Protein AF-A0A962H2U2-F1 (afdb_monomer)

Foldseek 3Di:
DVVVVCLVVVQVVVVVVLVVQLVCLVPAVDNVHPDDDVNLVVVLVVPVCVVVSVDDCPPRVSVVSSNVVVCPDPPRDDDDD

Secondary structure (DSSP, 8-state):
-GGGGGHHHHHHHHHHHHHHHHHHHTT-SBTTBSS--HHHHHHHHHHTTGGGGT---TT-HHHHHHHHHHHTSTT--PPP-

Radius of gyration: 13.62 Å; Cα contacts (8 Å, |Δi|>4): 56; chains: 1; bounding box: 35×22×40 Å

pLDDT: mean 92.37, std 9.19, range [53.56, 98.56]

Sequence (81 aa):
HERRNDLPRLQARGHEALAVMERQLATTPYLAGERFSIADIALYAYTHAAGDGGIELSGYPHLQRWLDRVAAQPGHVPMAV

Nearest PDB structures (foldseek):
  3m3m-assembly1_A  TM=9.474E-01  e=1.022E-06  Pseudomonas protegens Pf-5
  3m8n-assembly2_D  TM=9.212E-01  e=2.113E-04  Rhodopseudomonas palustris
  5hfk-assembly1_B  TM=9.610E-01  e=6.138E-04  Escherichia coli K-12
  2dsa-assembly2_C  TM=9.357E-01  e=1.014E-03  Paraburkholderia xenovorans LB400
  4kgi-assembly1_B  TM=9.184E-01  e=4.865E-03  Shigella flexneri 2a str. 2457T

Structure (mmCIF, N/CA/C/O backbone):
data_AF-A0A962H2U2-F1
#
_entry.id   AF-A0A962H2U2-F1
#
loop_
_atom_site.group_PDB
_atom_site.id
_atom_site.type_symbol
_atom_site.label_atom_id
_atom_site.label_alt_id
_atom_site.label_comp_id
_atom_site.label_asym_id
_atom_site.label_entity_id
_atom_site.label_seq_id
_atom_site.pdbx_PDB_ins_code
_atom_site.Cartn_x
_atom_site.Cartn_y
_atom_site.Cartn_z
_atom_site.occupancy
_atom_site.B_iso_or_equiv
_atom_site.auth_seq_id
_atom_site.auth_comp_id
_atom_site.auth_asym_id
_atom_site.auth_atom_id
_atom_site.pdbx_PDB_model_num
ATOM 1 N N . HIS A 1 1 ? 15.275 5.743 -26.208 1.00 61.00 1 HIS A N 1
ATOM 2 C CA . HIS A 1 1 ? 14.711 6.899 -25.483 1.00 61.00 1 HIS A CA 1
ATOM 3 C C . HIS A 1 1 ? 15.354 6.928 -24.106 1.00 61.00 1 HIS A C 1
ATOM 5 O O . HIS A 1 1 ? 15.219 5.939 -23.396 1.00 61.00 1 HIS A O 1
ATOM 11 N N . GLU A 1 2 ? 16.073 7.992 -23.749 1.00 65.75 2 GLU A N 1
ATOM 12 C CA . GLU A 1 2 ? 16.902 8.062 -22.526 1.00 65.75 2 GLU A CA 1
ATOM 13 C C . GLU A 1 2 ? 16.135 7.714 -21.238 1.00 65.75 2 GLU A C 1
ATOM 15 O O . GLU A 1 2 ? 16.648 6.976 -20.407 1.00 65.75 2 GLU A O 1
ATOM 20 N N . ARG A 1 3 ? 14.851 8.096 -21.143 1.00 70.94 3 ARG A N 1
ATOM 21 C CA . ARG A 1 3 ? 13.963 7.772 -20.006 1.00 70.94 3 ARG A CA 1
ATOM 22 C C . ARG A 1 3 ? 13.781 6.274 -19.723 1.00 70.94 3 ARG A C 1
ATOM 24 O O . ARG A 1 3 ? 13.437 5.911 -18.608 1.00 70.94 3 ARG A O 1
ATOM 31 N N . ARG A 1 4 ? 13.992 5.388 -20.705 1.00 71.31 4 ARG A N 1
ATOM 32 C CA . ARG A 1 4 ? 13.871 3.933 -20.489 1.00 71.31 4 ARG A CA 1
ATOM 33 C C . ARG A 1 4 ? 15.036 3.373 -19.666 1.00 71.31 4 ARG A C 1
ATOM 35 O O . ARG A 1 4 ? 14.854 2.375 -18.980 1.00 71.31 4 ARG A O 1
ATOM 42 N N . ASN A 1 5 ? 16.195 4.034 -19.688 1.00 85.38 5 ASN A N 1
ATOM 43 C CA . ASN A 1 5 ? 17.367 3.611 -18.919 1.00 85.38 5 ASN A CA 1
ATOM 44 C C . ASN A 1 5 ? 17.208 3.892 -17.414 1.00 85.38 5 ASN A C 1
ATOM 46 O O . ASN A 1 5 ? 17.905 3.287 -16.608 1.00 85.38 5 ASN A O 1
ATOM 50 N N . ASP A 1 6 ? 16.274 4.767 -17.029 1.00 87.75 6 ASP A N 1
ATOM 51 C CA . ASP A 1 6 ? 15.966 5.060 -15.627 1.00 87.75 6 ASP A CA 1
ATOM 52 C C . ASP A 1 6 ? 15.121 3.978 -14.946 1.00 87.75 6 ASP A C 1
ATOM 54 O O . ASP A 1 6 ? 15.057 3.951 -13.716 1.00 87.75 6 ASP A O 1
ATOM 58 N N . LEU A 1 7 ? 14.474 3.090 -15.711 1.00 87.12 7 LEU A N 1
ATOM 59 C CA . LEU A 1 7 ? 13.502 2.131 -15.180 1.00 87.12 7 LEU A CA 1
ATOM 60 C C . LEU A 1 7 ? 14.051 1.292 -14.008 1.00 87.12 7 LE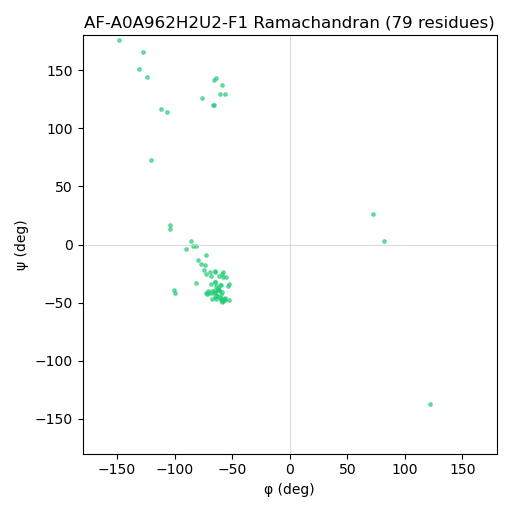U A C 1
ATOM 62 O O . LEU A 1 7 ? 13.395 1.281 -12.967 1.00 87.12 7 LEU A O 1
ATOM 66 N N . PRO A 1 8 ? 15.258 0.690 -14.079 1.00 90.25 8 PRO A N 1
ATOM 67 C CA . PRO A 1 8 ? 15.794 -0.081 -12.955 1.00 90.25 8 PRO A CA 1
ATOM 68 C C . PRO A 1 8 ? 15.985 0.763 -11.687 1.00 90.25 8 PRO A C 1
ATOM 70 O O . PRO A 1 8 ? 15.689 0.320 -10.580 1.00 90.25 8 PRO A O 1
ATOM 73 N N . ARG A 1 9 ? 16.437 2.015 -11.837 1.00 92.19 9 ARG A N 1
ATOM 74 C CA . ARG A 1 9 ? 16.621 2.952 -10.717 1.00 92.19 9 ARG A CA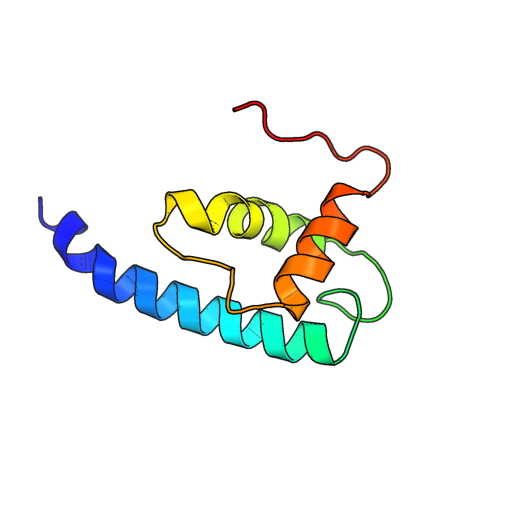 1
ATOM 75 C C . ARG A 1 9 ? 15.282 3.348 -10.095 1.00 92.19 9 ARG A C 1
ATOM 77 O O . ARG A 1 9 ? 15.191 3.486 -8.876 1.00 92.19 9 ARG A O 1
ATOM 84 N N . LEU A 1 10 ? 14.258 3.564 -10.918 1.00 92.31 10 LEU A N 1
ATOM 85 C CA . LEU A 1 10 ? 12.909 3.893 -10.455 1.00 92.31 10 LEU A CA 1
ATOM 86 C C . LEU A 1 10 ? 12.267 2.708 -9.726 1.00 92.31 10 LEU A C 1
ATOM 88 O O . LEU A 1 10 ? 11.691 2.909 -8.660 1.00 92.31 10 LEU A O 1
ATOM 92 N N . GLN A 1 11 ? 12.438 1.487 -10.237 1.00 92.75 11 GLN A N 1
ATOM 93 C CA . GLN A 1 11 ? 11.974 0.267 -9.574 1.00 92.75 11 GLN A CA 1
ATOM 94 C C . GLN A 1 11 ? 12.671 0.048 -8.228 1.00 92.75 11 GLN A C 1
ATOM 96 O O . GLN A 1 11 ? 11.993 -0.201 -7.235 1.00 92.75 11 GLN A O 1
ATOM 101 N N . ALA A 1 12 ? 13.995 0.229 -8.156 1.00 93.31 12 ALA A N 1
ATOM 102 C CA . ALA A 1 12 ? 14.734 0.141 -6.894 1.00 93.31 12 ALA A CA 1
ATOM 103 C C . ALA A 1 12 ? 14.187 1.122 -5.841 1.00 93.31 12 ALA A C 1
ATOM 105 O O . ALA A 1 12 ? 13.881 0.721 -4.720 1.00 93.31 12 ALA A O 1
ATOM 106 N N . ARG A 1 13 ? 13.955 2.385 -6.224 1.00 94.56 13 ARG A N 1
ATOM 107 C CA . ARG A 1 13 ? 13.324 3.379 -5.337 1.00 94.56 13 ARG A CA 1
ATOM 108 C C . ARG A 1 13 ? 11.887 3.022 -4.959 1.00 94.56 13 ARG A C 1
ATOM 110 O O . ARG A 1 13 ? 11.470 3.289 -3.836 1.00 94.56 13 ARG A O 1
ATOM 117 N N . GLY A 1 14 ? 11.133 2.421 -5.877 1.00 94.88 14 GLY A N 1
ATOM 118 C CA . GLY A 1 14 ? 9.803 1.887 -5.594 1.00 94.88 14 GLY A CA 1
ATOM 119 C C . GLY A 1 14 ? 9.854 0.828 -4.493 1.00 94.88 14 GLY A C 1
ATOM 120 O O . GLY A 1 14 ? 9.147 0.948 -3.497 1.00 94.88 14 GLY A O 1
ATOM 121 N N . HIS A 1 15 ? 10.756 -0.148 -4.609 1.00 96.44 15 HIS A N 1
ATOM 122 C CA . HIS A 1 15 ? 10.965 -1.167 -3.578 1.00 96.44 15 HIS A CA 1
ATOM 123 C C . HIS A 1 15 ? 11.411 -0.581 -2.233 1.00 96.44 15 HIS A C 1
ATOM 125 O O . HIS A 1 15 ? 10.936 -1.038 -1.193 1.00 96.44 15 HIS A O 1
ATOM 131 N N . GLU A 1 16 ? 12.276 0.438 -2.227 1.00 96.94 16 GLU A N 1
ATOM 132 C CA . GLU A 1 16 ? 12.671 1.150 -1.002 1.00 96.94 16 GLU A CA 1
ATOM 133 C C . GLU A 1 16 ? 11.460 1.789 -0.304 1.00 96.94 16 GLU A C 1
ATOM 135 O O . GLU A 1 16 ? 11.288 1.634 0.908 1.00 96.94 16 GLU A O 1
ATOM 140 N N . ALA A 1 17 ? 10.588 2.460 -1.062 1.00 96.62 17 ALA A N 1
ATOM 141 C CA . ALA A 1 17 ? 9.373 3.069 -0.527 1.00 96.62 17 ALA A CA 1
ATOM 142 C C . ALA A 1 17 ? 8.386 2.014 0.005 1.00 96.62 17 ALA A C 1
ATOM 144 O O . ALA A 1 17 ? 7.891 2.142 1.128 1.00 96.62 17 ALA A O 1
ATOM 145 N N . LEU A 1 18 ? 8.154 0.934 -0.748 1.00 97.19 18 LEU A N 1
ATOM 146 C CA . LEU A 1 18 ? 7.289 -0.170 -0.317 1.00 97.19 18 LEU A CA 1
ATOM 147 C C . LEU A 1 18 ? 7.831 -0.852 0.942 1.00 97.19 18 LEU A C 1
ATOM 149 O O . LEU A 1 18 ? 7.061 -1.178 1.840 1.00 97.19 18 LEU A O 1
ATOM 153 N N . ALA A 1 19 ? 9.153 -0.993 1.071 1.00 97.56 19 ALA A N 1
ATOM 154 C CA . ALA A 1 19 ? 9.771 -1.533 2.278 1.00 97.56 19 ALA A CA 1
ATOM 155 C C . ALA A 1 19 ? 9.556 -0.632 3.506 1.00 97.56 19 ALA A C 1
ATOM 157 O O . ALA A 1 19 ? 9.461 -1.134 4.625 1.00 97.56 19 ALA A O 1
ATOM 158 N N . VAL A 1 20 ? 9.483 0.693 3.336 1.00 98.06 20 VAL A N 1
ATOM 159 C CA . VAL A 1 20 ? 9.115 1.614 4.427 1.00 98.06 20 VAL A CA 1
ATOM 160 C C . VAL A 1 20 ? 7.657 1.404 4.833 1.00 98.06 20 VAL A C 1
ATOM 162 O O . VAL A 1 20 ? 7.379 1.262 6.025 1.00 98.06 20 VAL A O 1
ATOM 165 N N . MET A 1 21 ? 6.748 1.335 3.858 1.00 98.19 21 MET A N 1
ATOM 166 C CA . MET A 1 21 ? 5.323 1.092 4.109 1.00 98.19 21 MET A CA 1
ATOM 167 C C . MET A 1 21 ? 5.094 -0.251 4.806 1.00 98.19 21 MET A C 1
ATOM 169 O O . MET A 1 21 ? 4.386 -0.301 5.805 1.00 98.19 21 MET A O 1
ATOM 173 N N . GLU A 1 22 ? 5.744 -1.317 4.340 1.00 98.44 22 GLU A N 1
ATOM 174 C CA . GLU A 1 22 ? 5.645 -2.661 4.915 1.00 98.44 22 GLU A CA 1
ATOM 175 C C . GLU A 1 22 ? 6.016 -2.680 6.402 1.00 98.44 22 GLU A C 1
ATOM 177 O O . GLU A 1 22 ? 5.280 -3.231 7.219 1.00 98.44 22 GLU A O 1
ATOM 182 N N . ARG A 1 23 ? 7.119 -2.018 6.784 1.00 98.44 23 ARG A N 1
ATOM 183 C CA . ARG A 1 23 ? 7.527 -1.921 8.197 1.00 98.44 23 ARG A CA 1
ATOM 184 C C . ARG A 1 23 ? 6.520 -1.140 9.038 1.00 98.44 23 ARG A C 1
ATOM 186 O O . ARG A 1 23 ? 6.242 -1.533 10.169 1.00 98.44 23 ARG A O 1
ATOM 193 N N . GLN A 1 24 ? 5.973 -0.048 8.504 1.00 98.38 24 GLN A N 1
ATOM 194 C CA . GLN A 1 24 ? 4.950 0.724 9.210 1.00 98.38 24 GLN A CA 1
ATOM 195 C C . GLN A 1 24 ? 3.681 -0.113 9.421 1.00 98.38 24 GLN A C 1
ATOM 197 O O . GLN A 1 24 ? 3.165 -0.197 10.535 1.00 98.38 24 GLN A O 1
ATOM 202 N N . LEU A 1 25 ? 3.223 -0.795 8.371 1.00 98.56 25 LEU A N 1
ATOM 203 C CA . LEU A 1 25 ? 2.021 -1.635 8.368 1.00 98.56 25 LEU A CA 1
ATOM 204 C C . LEU A 1 25 ? 2.194 -2.957 9.139 1.00 98.56 25 LEU A C 1
ATOM 206 O O . LEU A 1 25 ? 1.226 -3.682 9.390 1.00 98.56 25 LEU A O 1
ATOM 210 N N . ALA A 1 26 ? 3.421 -3.276 9.551 1.00 98.50 26 ALA A N 1
ATOM 211 C CA . ALA A 1 26 ? 3.693 -4.296 10.556 1.00 98.50 26 ALA A CA 1
ATOM 212 C C . ALA A 1 26 ? 3.364 -3.855 11.981 1.00 98.50 26 ALA A C 1
ATOM 214 O O . ALA A 1 26 ? 3.109 -4.703 12.832 1.00 98.50 26 ALA A O 1
ATOM 215 N N . THR A 1 27 ? 3.321 -2.547 12.222 1.00 98.38 27 THR A N 1
ATOM 216 C CA . THR A 1 27 ? 3.074 -1.974 13.547 1.00 98.38 27 THR A CA 1
ATOM 217 C C . THR A 1 27 ? 1.624 -1.528 13.702 1.00 98.38 27 THR A C 1
ATOM 219 O O . THR A 1 27 ? 1.026 -1.764 14.747 1.00 98.38 27 THR A O 1
ATOM 222 N N . THR A 1 28 ? 1.047 -0.900 12.673 1.00 98.38 28 THR A N 1
ATOM 223 C CA . THR A 1 28 ? -0.300 -0.309 12.729 1.00 98.38 28 THR A CA 1
ATOM 224 C C . THR A 1 28 ? -1.158 -0.728 11.534 1.00 98.38 28 THR A C 1
ATOM 226 O O . THR A 1 28 ? -0.626 -0.978 10.451 1.00 98.38 28 THR A O 1
ATOM 229 N N . PRO A 1 29 ? -2.496 -0.799 11.676 1.00 97.75 29 PRO A N 1
ATOM 230 C CA . PRO A 1 29 ? -3.371 -1.222 10.581 1.00 97.75 29 PRO A CA 1
ATOM 231 C C . PRO A 1 29 ? -3.452 -0.212 9.422 1.00 97.75 29 PRO A C 1
ATOM 233 O O . PRO A 1 29 ? -3.783 -0.606 8.301 1.00 97.75 29 PRO A O 1
ATOM 236 N N . TYR A 1 30 ? -3.165 1.064 9.673 1.00 98.50 30 TYR A N 1
ATOM 237 C CA . TYR A 1 30 ? -3.124 2.126 8.670 1.00 98.50 30 TYR A CA 1
ATOM 238 C C . TYR A 1 30 ? -1.793 2.876 8.737 1.00 98.50 30 TYR A C 1
ATOM 240 O O . TYR A 1 30 ? -1.040 2.759 9.711 1.00 98.50 30 TYR A O 1
ATOM 248 N N . LEU A 1 31 ? -1.497 3.670 7.711 1.00 98.12 31 LEU A N 1
ATOM 249 C CA . LEU A 1 31 ? -0.195 4.333 7.565 1.00 98.12 31 LEU A CA 1
ATOM 250 C C . LEU A 1 31 ? 0.054 5.423 8.616 1.00 98.12 31 LEU A C 1
ATOM 252 O O . LEU A 1 31 ? 1.201 5.680 8.970 1.00 98.12 31 LEU A O 1
ATOM 256 N N . ALA A 1 32 ? -1.013 6.033 9.137 1.00 97.94 32 ALA A N 1
ATOM 257 C CA . ALA A 1 32 ? -0.957 7.060 10.179 1.00 97.94 32 ALA A CA 1
ATOM 258 C C . ALA A 1 32 ? -1.371 6.545 11.575 1.00 97.94 32 ALA A C 1
ATOM 260 O O . ALA A 1 32 ? -1.629 7.348 12.474 1.00 97.94 32 ALA A O 1
ATOM 261 N N . GLY A 1 33 ? -1.461 5.223 11.768 1.00 97.38 33 GLY A N 1
ATOM 262 C CA . GLY A 1 33 ? -1.793 4.602 13.052 1.00 97.38 33 GLY A CA 1
ATOM 263 C C . GLY A 1 33 ? -3.0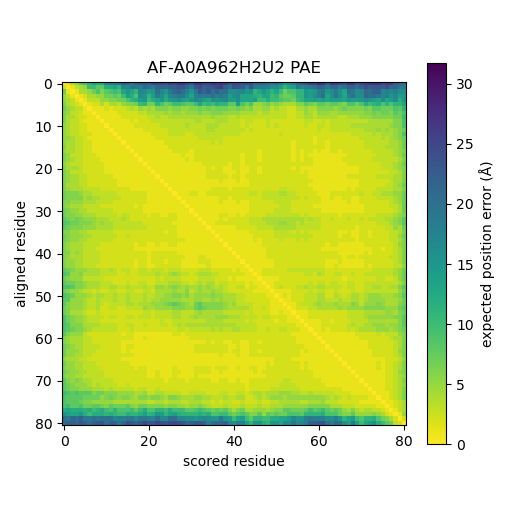37 3.713 13.008 1.00 97.38 33 GLY A C 1
ATOM 264 O O . GLY A 1 33 ? -3.226 2.923 12.088 1.00 97.38 33 GLY A O 1
ATOM 265 N N . GLU A 1 34 ? -3.888 3.829 14.028 1.00 97.94 34 GLU A N 1
ATOM 266 C CA . GLU A 1 34 ? -5.038 2.932 14.237 1.00 97.94 34 GLU A CA 1
ATOM 267 C C . GLU A 1 34 ? -6.263 3.247 13.368 1.00 97.94 34 GLU A C 1
ATOM 269 O O . GLU A 1 34 ? -7.192 2.444 13.282 1.00 97.94 34 GLU A O 1
ATOM 274 N N . ARG A 1 35 ? -6.308 4.421 12.728 1.00 97.88 35 ARG A N 1
ATOM 275 C CA . ARG A 1 35 ? -7.482 4.884 11.973 1.00 97.88 35 ARG A CA 1
ATOM 276 C C . ARG A 1 35 ? -7.139 5.216 10.530 1.00 97.88 35 ARG A C 1
ATOM 278 O O . ARG A 1 35 ? -6.084 5.780 10.258 1.00 97.88 35 ARG A O 1
ATOM 285 N N . PHE A 1 36 ? -8.092 4.923 9.647 1.00 97.88 36 PHE A N 1
ATOM 286 C CA . PHE A 1 36 ? -8.048 5.303 8.241 1.00 97.88 36 PHE A CA 1
ATOM 287 C C . PHE A 1 36 ? -7.945 6.823 8.096 1.00 97.88 36 PHE A C 1
ATOM 289 O O . PHE A 1 36 ? -8.609 7.576 8.819 1.00 97.88 36 PHE A O 1
ATOM 296 N N . SER A 1 37 ? -7.098 7.274 7.175 1.00 97.81 37 SER A N 1
ATOM 297 C CA . SER A 1 37 ? -6.772 8.687 7.013 1.00 97.81 37 SER A CA 1
ATOM 298 C C . SER A 1 37 ? -6.472 9.050 5.558 1.00 97.81 37 SER A C 1
ATOM 300 O O . SER A 1 37 ? -6.380 8.197 4.677 1.00 97.81 37 SER A O 1
ATOM 302 N N . ILE A 1 38 ? -6.237 10.341 5.312 1.00 97.44 38 ILE A N 1
ATOM 303 C CA . ILE A 1 38 ? -5.776 10.821 4.005 1.00 97.44 38 ILE A CA 1
ATOM 304 C C . ILE A 1 38 ? -4.442 10.191 3.572 1.00 97.44 38 ILE A C 1
ATOM 306 O O . ILE A 1 38 ? -4.203 10.072 2.374 1.00 97.44 38 ILE A O 1
ATOM 310 N N . ALA A 1 39 ? -3.596 9.744 4.510 1.00 97.62 39 ALA A N 1
ATOM 311 C CA . ALA A 1 39 ? -2.353 9.053 4.170 1.00 97.62 39 ALA A CA 1
ATOM 312 C C . ALA A 1 39 ? -2.629 7.745 3.415 1.00 97.62 39 ALA A C 1
ATOM 314 O O . ALA A 1 39 ? -1.937 7.429 2.448 1.00 97.62 39 ALA A O 1
ATOM 315 N N . ASP A 1 40 ? -3.676 7.022 3.818 1.00 98.06 40 ASP A N 1
ATOM 316 C CA . ASP A 1 40 ? -4.069 5.766 3.193 1.00 98.06 40 ASP A CA 1
ATOM 317 C C . ASP A 1 40 ? -4.674 5.992 1.811 1.00 98.06 40 ASP A C 1
ATOM 319 O O . ASP A 1 40 ? -4.299 5.309 0.866 1.00 98.06 40 ASP A O 1
ATOM 323 N N . ILE A 1 41 ? -5.530 7.005 1.666 1.00 96.00 41 ILE A N 1
ATOM 324 C CA . ILE A 1 41 ? -6.104 7.389 0.368 1.00 96.00 41 ILE A CA 1
ATOM 325 C C . ILE A 1 41 ? -4.993 7.781 -0.617 1.00 96.00 41 ILE A C 1
ATOM 327 O O . ILE A 1 41 ? -4.967 7.304 -1.752 1.00 96.00 41 ILE A O 1
ATOM 331 N N . ALA A 1 42 ? -4.060 8.631 -0.179 1.00 96.25 42 ALA A N 1
ATOM 332 C CA . ALA A 1 42 ? -2.994 9.153 -1.027 1.00 96.25 42 ALA A CA 1
ATOM 333 C C . ALA A 1 42 ? -2.037 8.056 -1.511 1.00 96.25 42 ALA A C 1
ATOM 335 O O . ALA A 1 42 ? -1.642 8.059 -2.677 1.00 96.25 42 ALA A O 1
ATOM 336 N N . LEU A 1 43 ? -1.667 7.120 -0.631 1.00 96.88 43 LEU A N 1
ATOM 337 C CA . LEU A 1 43 ? -0.744 6.044 -0.988 1.00 96.88 43 LEU A CA 1
ATOM 338 C C . LEU A 1 43 ? -1.447 4.892 -1.716 1.00 96.88 43 LEU A C 1
ATOM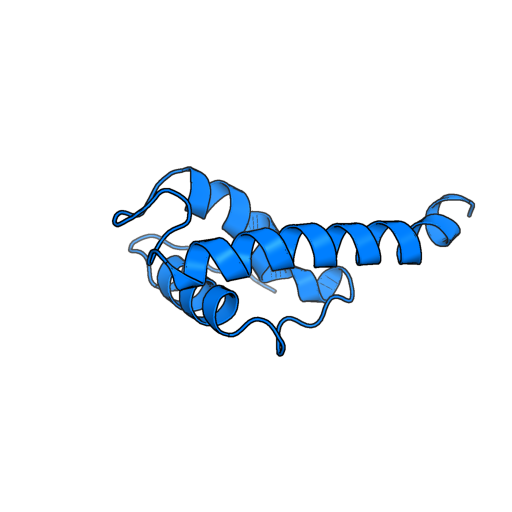 340 O O . LEU A 1 43 ? -0.864 4.327 -2.639 1.00 96.88 43 LEU A O 1
ATOM 344 N N . TYR A 1 44 ? -2.713 4.591 -1.407 1.00 96.31 44 TYR A N 1
ATOM 345 C CA . TYR A 1 44 ? -3.461 3.527 -2.090 1.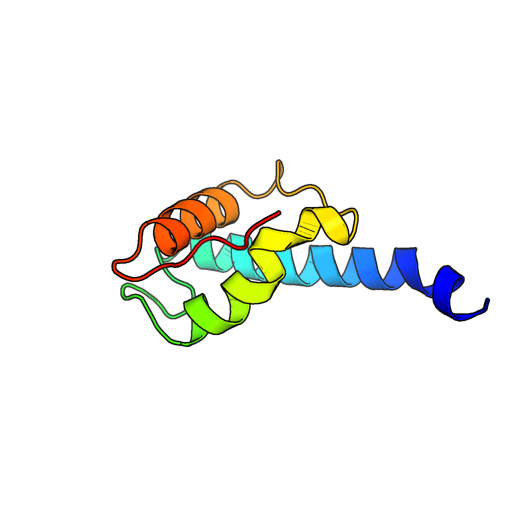00 96.31 44 TYR A CA 1
ATOM 346 C C . TYR A 1 44 ? -3.569 3.774 -3.598 1.00 96.31 44 TYR A C 1
ATOM 348 O O . TYR A 1 44 ? -3.354 2.854 -4.390 1.00 96.31 44 TYR A O 1
ATOM 356 N N . ALA A 1 45 ? -3.810 5.027 -4.001 1.00 90.94 45 ALA A N 1
ATOM 357 C CA . ALA A 1 45 ? -3.983 5.419 -5.401 1.00 90.94 45 ALA A CA 1
ATOM 358 C C . ALA A 1 45 ? -2.836 4.964 -6.323 1.00 90.94 45 ALA A C 1
ATOM 360 O O . ALA A 1 45 ? -3.091 4.608 -7.467 1.00 90.94 45 ALA A O 1
ATOM 361 N N . TYR A 1 46 ? -1.597 4.917 -5.825 1.00 90.50 46 TYR A N 1
ATOM 362 C CA . TYR A 1 46 ? -0.442 4.452 -6.600 1.00 90.50 46 TYR A CA 1
ATOM 363 C C . TYR A 1 46 ? -0.048 3.018 -6.264 1.00 90.50 46 TYR A C 1
ATOM 365 O O . TYR A 1 46 ? 0.321 2.250 -7.150 1.00 90.50 46 TYR A O 1
ATOM 373 N N . THR A 1 47 ? -0.120 2.640 -4.988 1.00 91.88 47 THR A N 1
ATOM 374 C CA . THR A 1 47 ? 0.363 1.334 -4.540 1.00 91.88 47 THR A CA 1
ATOM 375 C C . THR A 1 47 ? -0.495 0.185 -5.069 1.00 91.88 47 THR A C 1
ATOM 377 O O . THR A 1 47 ? 0.063 -0.859 -5.396 1.00 91.88 47 THR A O 1
ATOM 380 N N . HIS A 1 48 ? -1.814 0.363 -5.225 1.00 89.25 48 HIS A N 1
ATOM 381 C CA . HIS A 1 48 ? -2.676 -0.696 -5.772 1.00 89.25 48 HIS A CA 1
ATOM 382 C C . HIS A 1 48 ? -2.350 -1.044 -7.240 1.00 89.25 48 HIS A C 1
ATOM 384 O O . HIS A 1 48 ? -2.614 -2.161 -7.670 1.00 89.25 48 HIS A O 1
ATOM 390 N N . ALA A 1 49 ? -1.728 -0.117 -7.977 1.00 89.31 49 ALA A N 1
ATOM 391 C CA . ALA A 1 49 ? -1.315 -0.275 -9.372 1.00 89.31 49 ALA A CA 1
ATOM 392 C C . ALA A 1 49 ? 0.205 -0.504 -9.526 1.00 89.31 49 ALA A C 1
ATOM 394 O O . ALA A 1 49 ? 0.757 -0.345 -10.612 1.00 89.31 49 ALA A O 1
ATOM 395 N N . ALA A 1 50 ? 0.922 -0.881 -8.457 1.00 90.50 50 ALA A N 1
ATOM 396 C CA . ALA A 1 50 ? 2.378 -1.085 -8.512 1.00 90.50 50 ALA A CA 1
ATOM 397 C C . ALA A 1 50 ? 2.814 -2.139 -9.554 1.00 90.50 50 ALA A C 1
ATOM 399 O O . ALA A 1 50 ? 3.906 -2.029 -10.121 1.00 90.50 50 ALA A O 1
ATOM 400 N N . GLY A 1 51 ? 1.943 -3.112 -9.851 1.00 87.50 51 GLY A N 1
ATOM 401 C CA . GLY A 1 51 ? 2.151 -4.113 -10.899 1.00 87.50 51 GLY A CA 1
ATOM 402 C C . GLY A 1 51 ? 2.316 -3.505 -12.296 1.00 87.50 51 GLY A C 1
ATOM 403 O O . GLY A 1 51 ? 3.173 -3.958 -13.053 1.00 87.50 51 GLY A O 1
ATOM 404 N N . ASP A 1 52 ? 1.619 -2.406 -12.605 1.00 87.50 52 ASP A N 1
ATOM 405 C CA . ASP A 1 52 ? 1.767 -1.687 -13.882 1.00 87.50 52 ASP A CA 1
ATOM 406 C C . ASP A 1 52 ? 3.170 -1.065 -14.029 1.00 87.50 52 ASP A C 1
ATOM 408 O O . ASP A 1 52 ? 3.666 -0.851 -15.136 1.00 87.50 52 ASP A O 1
ATOM 412 N N . GLY A 1 53 ? 3.849 -0.812 -12.902 1.00 85.06 53 GLY A N 1
ATOM 413 C CA . GLY A 1 53 ? 5.253 -0.395 -12.829 1.00 85.06 53 GLY A CA 1
ATOM 414 C C . GLY A 1 53 ? 6.265 -1.551 -12.841 1.00 85.06 53 GLY A C 1
ATOM 415 O O . GLY A 1 53 ? 7.474 -1.314 -12.715 1.00 85.06 53 GLY A O 1
ATOM 416 N N . GLY A 1 54 ? 5.800 -2.796 -12.974 1.00 89.75 54 GLY A N 1
ATOM 417 C CA . GLY A 1 54 ? 6.626 -4.003 -12.930 1.00 89.75 54 GLY A CA 1
ATOM 418 C C . GLY A 1 54 ? 7.146 -4.346 -11.534 1.00 89.75 54 GLY A C 1
ATOM 419 O O . GLY A 1 54 ? 8.215 -4.946 -11.426 1.00 89.75 54 GLY A O 1
ATOM 420 N N . ILE A 1 55 ? 6.444 -3.926 -10.475 1.00 92.38 55 ILE A N 1
ATOM 421 C CA . ILE A 1 55 ? 6.792 -4.256 -9.091 1.00 92.38 55 ILE A CA 1
ATOM 422 C C . ILE A 1 55 ? 5.798 -5.281 -8.544 1.00 92.38 55 ILE A C 1
ATOM 424 O O . ILE A 1 55 ? 4.624 -4.985 -8.330 1.00 92.38 55 ILE A O 1
ATOM 428 N N . GLU A 1 56 ? 6.303 -6.480 -8.262 1.00 92.62 56 GLU A N 1
ATOM 429 C CA . GLU A 1 56 ? 5.533 -7.554 -7.640 1.00 92.62 56 GLU A CA 1
ATOM 430 C C . GLU A 1 56 ? 5.339 -7.300 -6.142 1.00 92.62 56 GLU A C 1
ATOM 432 O O . GLU A 1 56 ? 6.301 -7.125 -5.388 1.00 92.62 56 GLU A O 1
ATOM 437 N N . LEU A 1 57 ? 4.082 -7.322 -5.692 1.00 93.88 57 LEU A N 1
ATOM 438 C CA . LEU A 1 57 ? 3.738 -7.060 -4.292 1.00 93.88 57 LEU A CA 1
ATOM 439 C C . LEU A 1 57 ? 3.722 -8.315 -3.409 1.00 93.88 57 LEU A C 1
ATOM 441 O O . LEU A 1 57 ? 3.542 -8.201 -2.196 1.00 93.88 57 LEU A O 1
ATOM 445 N N . SER A 1 58 ? 3.941 -9.501 -3.983 1.00 92.88 58 SER A N 1
ATOM 446 C CA . SER A 1 58 ? 3.878 -10.801 -3.292 1.00 92.88 58 SER A CA 1
ATOM 447 C C . SER A 1 58 ? 4.790 -10.898 -2.057 1.00 92.88 58 SER A C 1
ATOM 449 O O . SER A 1 58 ? 4.453 -11.598 -1.104 1.00 92.88 58 SER A O 1
ATOM 451 N N . GLY A 1 59 ? 5.897 -10.146 -2.030 1.00 94.88 59 GLY A N 1
ATOM 452 C CA . GLY A 1 59 ? 6.835 -10.068 -0.902 1.00 94.88 59 GLY A CA 1
ATOM 453 C C . GLY A 1 59 ? 6.440 -9.127 0.245 1.00 94.88 59 GLY A C 1
ATOM 454 O O . GLY A 1 59 ? 7.187 -9.039 1.217 1.00 94.88 59 GLY A O 1
ATOM 455 N N . TYR A 1 60 ? 5.303 -8.428 0.154 1.00 97.62 60 TYR A N 1
ATOM 456 C CA . TYR A 1 60 ? 4.867 -7.408 1.118 1.00 97.62 60 TYR A CA 1
ATOM 457 C C . TYR A 1 60 ? 3.506 -7.771 1.749 1.00 97.62 60 TYR A C 1
ATOM 459 O O . TYR A 1 60 ? 2.469 -7.205 1.384 1.00 97.62 60 TYR A O 1
ATOM 467 N N . PRO A 1 61 ? 3.452 -8.767 2.654 1.00 98.12 61 PRO A N 1
ATOM 468 C CA . PRO A 1 61 ? 2.193 -9.262 3.211 1.00 98.12 61 PRO A CA 1
ATOM 469 C C . PRO A 1 61 ? 1.433 -8.231 4.059 1.00 98.12 61 PRO A C 1
ATOM 471 O O . PRO A 1 61 ? 0.200 -8.270 4.098 1.00 98.12 61 PRO A O 1
ATOM 474 N N . HIS A 1 62 ? 2.117 -7.322 4.762 1.00 98.44 62 HIS A N 1
ATOM 475 C CA . HIS A 1 62 ? 1.437 -6.277 5.534 1.00 98.44 62 HIS A CA 1
ATOM 476 C C . HIS A 1 62 ? 0.796 -5.235 4.616 1.00 98.44 62 HIS A C 1
ATOM 478 O O . HIS A 1 62 ? -0.348 -4.832 4.845 1.00 98.44 62 HIS A O 1
ATOM 484 N N . LEU A 1 63 ? 1.496 -4.872 3.547 1.00 98.06 63 LEU A N 1
ATOM 485 C CA . LEU A 1 63 ? 1.006 -3.996 2.496 1.00 98.06 63 LEU A CA 1
ATOM 486 C C . LEU A 1 63 ? -0.187 -4.598 1.750 1.00 98.06 63 LEU A C 1
ATOM 488 O O . LEU A 1 63 ? -1.176 -3.897 1.563 1.00 98.06 63 LEU A O 1
ATOM 492 N N . GLN A 1 64 ? -0.155 -5.885 1.391 1.00 97.81 64 GLN A N 1
ATOM 493 C CA . GLN A 1 64 ? -1.304 -6.559 0.763 1.00 97.81 64 GLN A CA 1
ATOM 494 C C . GLN A 1 64 ? -2.554 -6.496 1.648 1.00 97.81 64 GLN A C 1
ATOM 496 O O . GLN A 1 64 ? -3.609 -6.053 1.202 1.00 97.81 64 GLN A O 1
ATOM 501 N N . ARG A 1 65 ? -2.425 -6.828 2.940 1.00 98.06 65 ARG A N 1
ATOM 502 C CA . ARG A 1 65 ? -3.554 -6.726 3.884 1.00 98.06 65 ARG A CA 1
ATOM 503 C C . ARG A 1 65 ? -4.092 -5.304 4.014 1.00 98.06 65 ARG A C 1
ATOM 505 O O . ARG A 1 65 ? -5.282 -5.111 4.255 1.00 98.06 65 ARG A O 1
ATOM 512 N N . TRP A 1 66 ? -3.217 -4.307 3.925 1.00 98.31 66 TRP A N 1
ATOM 513 C CA . TRP A 1 66 ? -3.625 -2.908 3.928 1.00 98.31 66 TRP A CA 1
ATOM 514 C C . TRP A 1 66 ? -4.352 -2.526 2.632 1.00 98.31 66 TRP A C 1
ATOM 516 O O . TRP A 1 66 ? -5.398 -1.888 2.724 1.00 98.31 66 TRP A O 1
ATOM 526 N N . LEU A 1 67 ? -3.884 -2.970 1.460 1.00 97.50 67 LEU A N 1
ATOM 527 C CA . LEU A 1 67 ? -4.588 -2.770 0.186 1.00 97.50 67 LEU A CA 1
ATOM 528 C C . LEU A 1 67 ? -6.011 -3.334 0.247 1.00 97.50 67 LEU A C 1
ATOM 530 O O . LEU A 1 67 ? -6.957 -2.613 -0.069 1.00 97.50 67 LEU A O 1
ATOM 534 N N . ASP A 1 68 ? -6.174 -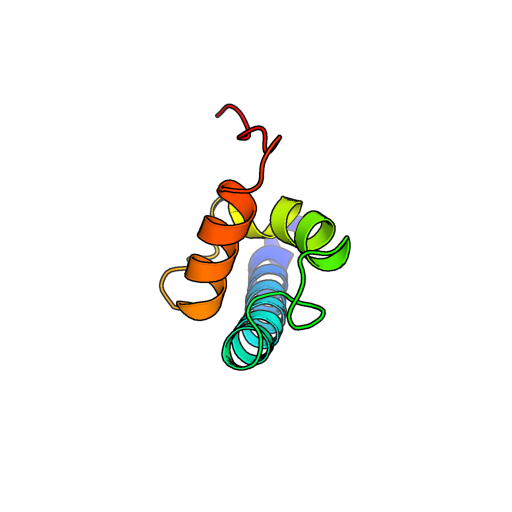4.566 0.735 1.00 97.19 68 ASP A N 1
ATOM 535 C CA . ASP A 1 68 ? -7.490 -5.196 0.895 1.00 97.19 68 ASP A CA 1
ATOM 536 C C . ASP A 1 68 ? -8.392 -4.389 1.843 1.00 97.19 68 ASP A C 1
ATOM 538 O O . ASP A 1 68 ? -9.571 -4.156 1.571 1.00 97.19 68 ASP A O 1
ATOM 542 N N . ARG A 1 69 ? -7.830 -3.904 2.957 1.00 97.31 69 ARG A N 1
ATOM 543 C CA . ARG A 1 69 ? -8.557 -3.097 3.947 1.00 97.31 69 ARG A CA 1
ATOM 544 C C . ARG A 1 69 ? -9.012 -1.748 3.391 1.00 97.31 69 ARG A C 1
ATOM 546 O O . ARG A 1 69 ? -10.100 -1.291 3.748 1.00 97.31 69 ARG A O 1
ATOM 553 N N . VAL A 1 70 ? -8.188 -1.092 2.574 1.00 97.12 70 VAL A N 1
ATOM 554 C CA . VAL A 1 70 ? -8.544 0.186 1.938 1.00 97.12 70 VAL A CA 1
ATOM 555 C C . VAL A 1 70 ? -9.578 -0.034 0.832 1.00 97.12 70 VAL A C 1
ATOM 557 O O . VAL A 1 70 ? -10.563 0.700 0.780 1.00 97.12 70 VAL A O 1
ATOM 560 N N . ALA A 1 71 ? -9.426 -1.087 0.023 1.00 95.88 71 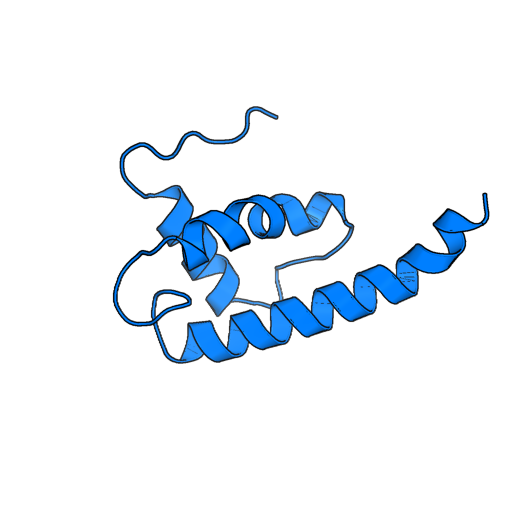ALA A N 1
ATOM 561 C CA . ALA A 1 71 ? -10.389 -1.456 -1.018 1.00 95.88 71 ALA A CA 1
ATOM 562 C C . ALA A 1 71 ? -11.786 -1.792 -0.458 1.00 95.88 71 ALA A C 1
ATOM 564 O O . ALA A 1 71 ? -12.794 -1.621 -1.142 1.00 95.88 71 ALA A O 1
ATOM 565 N N . ALA A 1 72 ? -11.852 -2.250 0.796 1.00 96.25 72 ALA A N 1
ATOM 566 C CA . ALA A 1 72 ? -13.096 -2.554 1.499 1.00 96.25 72 ALA A CA 1
ATOM 567 C C . ALA A 1 72 ? -13.767 -1.334 2.170 1.00 96.25 72 ALA A C 1
ATOM 569 O O . ALA A 1 72 ? -14.820 -1.494 2.793 1.00 96.25 72 ALA A O 1
ATOM 570 N N . GLN A 1 73 ? -13.187 -0.127 2.095 1.00 96.56 73 GLN A N 1
ATOM 571 C CA . GLN A 1 73 ? -13.790 1.054 2.722 1.00 96.56 73 GLN A CA 1
ATOM 572 C C . GLN A 1 73 ? -15.130 1.430 2.062 1.00 96.56 73 GLN A C 1
ATOM 574 O O . GLN A 1 73 ? -15.250 1.387 0.835 1.00 96.56 73 GLN A O 1
ATOM 579 N N . PRO A 1 74 ? -16.143 1.861 2.840 1.00 95.75 74 PRO A N 1
ATOM 580 C CA . PRO A 1 74 ? -17.397 2.355 2.282 1.00 95.75 74 PRO A CA 1
ATOM 581 C C . PRO A 1 74 ? -17.164 3.509 1.299 1.00 95.75 74 PRO A C 1
ATOM 583 O O . PRO A 1 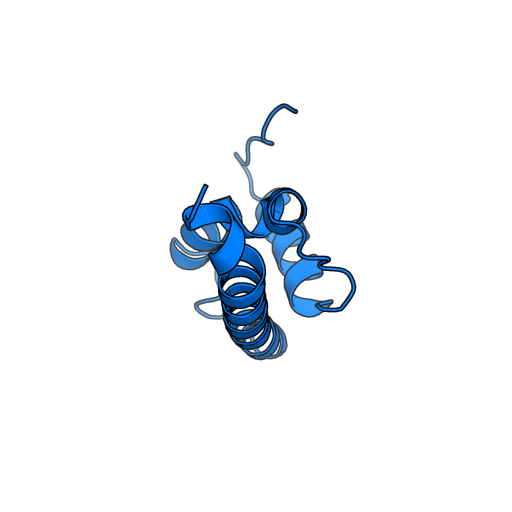74 ? -16.486 4.482 1.622 1.00 95.75 74 PRO A O 1
ATOM 586 N N . GLY A 1 75 ? -17.746 3.409 0.103 1.00 92.88 75 GLY A N 1
ATOM 587 C CA . GLY A 1 75 ? -17.577 4.410 -0.954 1.00 92.88 75 GLY A CA 1
ATOM 588 C C . GLY A 1 75 ? -16.294 4.263 -1.776 1.00 92.88 75 GLY A C 1
ATOM 589 O O . GLY A 1 75 ? -16.066 5.080 -2.666 1.00 92.88 75 GLY A O 1
ATOM 590 N N . HIS A 1 76 ? -15.480 3.231 -1.526 1.00 93.62 76 HIS A N 1
ATOM 591 C CA . HIS A 1 76 ? -14.398 2.866 -2.434 1.00 93.62 76 HIS A CA 1
ATOM 592 C C . HIS A 1 76 ? -14.967 2.502 -3.812 1.00 93.62 76 HIS A C 1
ATOM 594 O O . HIS A 1 76 ? -15.890 1.692 -3.929 1.00 93.62 76 HIS A O 1
ATOM 600 N N . VAL A 1 77 ? -14.402 3.104 -4.857 1.00 91.31 77 VAL A N 1
ATOM 601 C CA . VAL A 1 77 ? -14.741 2.813 -6.250 1.00 91.31 77 VAL A CA 1
ATOM 602 C C . VAL A 1 77 ? -13.528 2.134 -6.878 1.00 91.31 77 VAL A C 1
ATOM 604 O O . VAL A 1 77 ? -12.473 2.766 -6.951 1.00 91.31 77 VAL A O 1
ATOM 607 N N . PRO A 1 78 ? -13.641 0.866 -7.313 1.00 83.94 78 PRO A N 1
ATOM 608 C CA .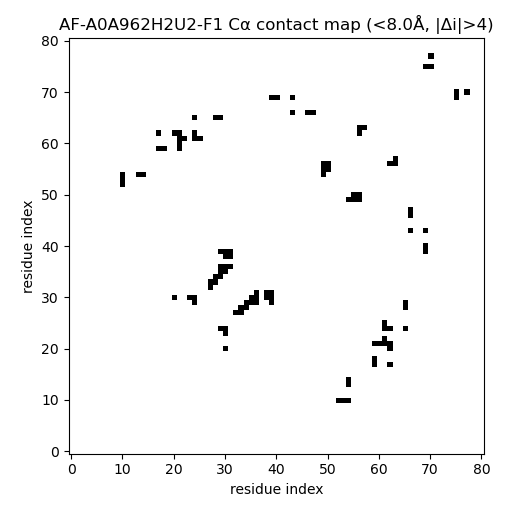 PRO A 1 78 ? -12.533 0.190 -7.966 1.00 83.94 78 PRO A CA 1
ATOM 609 C C . PRO A 1 78 ? -12.200 0.887 -9.284 1.00 83.94 78 PRO A C 1
ATOM 611 O O . PRO A 1 78 ? -13.090 1.349 -10.004 1.00 83.94 78 PRO A O 1
ATOM 614 N N . MET A 1 79 ? -10.911 0.940 -9.610 1.00 75.94 79 MET A N 1
ATOM 615 C CA . MET A 1 79 ? -10.482 1.395 -10.923 1.00 75.94 79 MET A CA 1
ATOM 616 C C . MET A 1 79 ? -10.978 0.379 -11.957 1.00 75.94 79 MET A C 1
ATOM 618 O O . MET A 1 79 ? -10.671 -0.809 -11.863 1.00 75.94 79 MET A O 1
ATOM 622 N N . ALA A 1 80 ? -11.808 0.834 -12.897 1.00 62.47 80 ALA A N 1
ATOM 623 C CA . ALA A 1 80 ? -12.223 0.003 -14.015 1.00 62.47 80 ALA A CA 1
ATOM 624 C C . ALA A 1 80 ? -10.990 -0.266 -14.885 1.00 62.47 80 ALA A C 1
ATOM 626 O O . ALA A 1 80 ? -10.357 0.681 -15.356 1.00 62.47 80 ALA A O 1
ATOM 627 N N . VAL A 1 81 ? -10.647 -1.545 -15.029 1.00 53.56 81 VAL A N 1
ATOM 628 C CA . VAL A 1 81 ? -9.642 -2.029 -15.984 1.00 53.56 81 VAL A CA 1
ATOM 629 C C . VAL A 1 81 ? -10.236 -2.050 -17.385 1.00 53.56 81 VAL A C 1
ATOM 631 O O . VAL A 1 81 ? -11.423 -2.438 -17.502 1.00 53.56 81 VAL A O 1
#

Mean predicted aligned error: 3.92 Å

Solvent-accessible surface area (backbone atoms only — not comparable to full-atom values): 4938 Å² total; per-residue (Å²): 114,78,76,66,74,46,49,68,62,52,46,53,52,48,52,54,50,49,55,51,50,27,57,47,35,70,74,24,80,27,83,83,31,90,50,89,48,70,63,44,58,64,48,45,74,53,59,79,50,33,58,84,71,74,42,81,61,86,88,34,66,41,44,50,55,34,52,54,55,56,64,66,38,90,88,57,75,80,82,84,127